Protein AF-A0A6N9HE34-F1 (afdb_monomer)

Solvent-accessible surface area (backbone atoms only — not comparable to full-atom values): 4486 Å² total; per-residue (Å²): 136,84,78,80,75,72,80,78,50,73,69,56,54,55,51,49,54,52,50,53,50,26,53,52,38,31,78,77,74,31,62,73,55,19,50,50,53,34,52,77,68,70,48,54,66,76,55,54,55,53,56,57,53,57,68,71,54,87,65,76,78,76,75,79,78,82,86,87,86,131

Secondary structure (DSSP, 8-state):
---------HHHHHHHHHHHHHHHHHHHH-HHHHHHHHHHTT--HHHHHHHHHHTT-SSSSSSSSSSS--

Organism: NCBI:txid2692179

Nearest PDB structures (foldseek):
  8b5l-assembly1_i  TM=5.377E-01  e=2.526E+00  Oryctolagus cuniculus
  8v84-assembly1_i  TM=4.844E-01  e=3.016E+00  Saccharomyces cerevisiae BY4741
  8cdl-assembly1_U  TM=5.137E-01  e=3.820E+00  Saccharomyces cerevisiae
  6d90-assembly1_i  TM=5.233E-01  e=3.820E+00  Oryctolagus cuniculus

Structure (mmCIF, N/CA/C/O backbone):
data_AF-A0A6N9HE34-F1
#
_entry.id   AF-A0A6N9HE34-F1
#
loop_
_atom_site.group_PDB
_atom_site.id
_atom_site.type_symbol
_atom_site.label_atom_id
_atom_site.label_alt_id
_atom_site.label_comp_id
_atom_site.label_asym_id
_atom_site.label_entity_id
_atom_site.label_seq_id
_atom_site.pdbx_PDB_ins_code
_atom_site.Cartn_x
_atom_site.Cartn_y
_atom_site.Cartn_z
_atom_site.occupancy
_atom_site.B_iso_or_equiv
_atom_site.auth_seq_id
_atom_site.auth_comp_id
_atom_site.auth_asym_id
_atom_site.auth_atom_id
_atom_site.pdbx_PDB_model_num
ATOM 1 N N . MET A 1 1 ? -23.518 -25.839 14.125 1.00 37.47 1 MET A N 1
ATOM 2 C CA . MET A 1 1 ? -22.313 -25.267 13.483 1.00 37.47 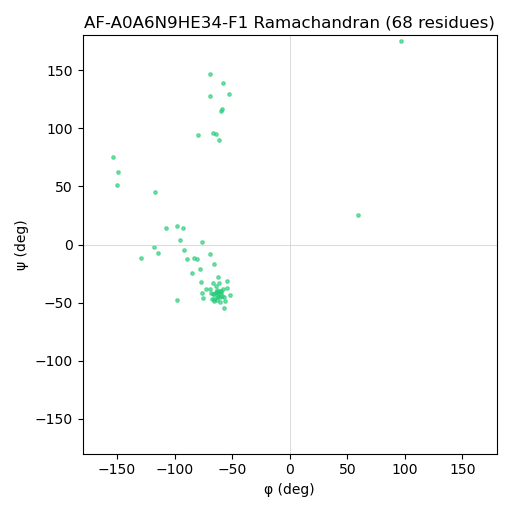1 MET A CA 1
ATOM 3 C C . MET A 1 1 ? -22.493 -23.758 13.492 1.00 37.47 1 MET A C 1
ATOM 5 O O . MET A 1 1 ? -22.844 -23.175 12.475 1.00 37.47 1 MET A O 1
ATOM 9 N N . ASP A 1 2 ? -22.350 -23.142 14.665 1.00 42.97 2 ASP A N 1
ATOM 10 C CA . ASP A 1 2 ? -22.506 -21.697 14.833 1.00 42.97 2 ASP A CA 1
ATOM 11 C C . ASP A 1 2 ? -21.222 -21.005 14.384 1.00 42.97 2 ASP A C 1
ATOM 13 O O . ASP A 1 2 ? -20.246 -20.898 15.129 1.00 42.97 2 ASP A O 1
ATOM 17 N N . GLN A 1 3 ? -21.200 -20.574 13.124 1.00 51.16 3 GLN A N 1
ATOM 18 C CA . GLN A 1 3 ? -20.204 -19.618 12.663 1.00 51.16 3 GLN A CA 1
ATOM 19 C C . GLN A 1 3 ? -20.481 -18.294 13.380 1.00 51.16 3 GLN A C 1
ATOM 21 O O . GLN A 1 3 ? -21.331 -17.515 12.958 1.00 51.16 3 GLN A O 1
ATOM 26 N N . LEU A 1 4 ? -19.773 -18.041 14.484 1.00 47.31 4 LEU A N 1
ATOM 27 C CA . LEU A 1 4 ? -19.675 -16.706 15.066 1.00 47.31 4 LEU A CA 1
ATOM 28 C C . LEU A 1 4 ? -19.023 -15.776 14.031 1.00 47.31 4 LEU A C 1
ATOM 30 O O . LEU A 1 4 ? -17.802 -15.608 13.995 1.00 47.31 4 LEU A O 1
ATOM 34 N N . THR A 1 5 ? -19.833 -15.139 13.192 1.00 57.50 5 THR A N 1
ATOM 35 C CA . THR A 1 5 ? -19.445 -13.925 12.479 1.00 57.50 5 THR A CA 1
ATOM 36 C C . THR A 1 5 ? -19.200 -12.849 13.526 1.00 57.50 5 THR A C 1
ATOM 38 O O . THR A 1 5 ? -20.131 -12.211 14.017 1.00 57.50 5 THR A O 1
ATOM 41 N N . LYS A 1 6 ? -17.934 -12.681 13.924 1.00 60.28 6 LYS A N 1
ATOM 42 C CA . LYS A 1 6 ? -17.513 -11.517 14.707 1.00 60.28 6 LYS A CA 1
ATOM 43 C C . LYS A 1 6 ? -17.971 -10.266 13.950 1.00 60.28 6 LYS A C 1
ATOM 45 O O . LYS A 1 6 ? -17.686 -10.178 12.755 1.00 60.28 6 LYS A O 1
ATOM 50 N N . PRO A 1 7 ? -18.660 -9.318 14.602 1.00 57.66 7 PRO A N 1
ATOM 51 C CA . PRO A 1 7 ? -19.049 -8.083 13.944 1.00 57.66 7 PRO A CA 1
ATOM 52 C C . PRO A 1 7 ? -17.779 -7.370 13.481 1.00 57.66 7 PRO A C 1
ATOM 54 O O . PRO A 1 7 ? -16.936 -7.000 14.301 1.00 57.66 7 PRO A O 1
ATOM 57 N N . THR A 1 8 ? -17.624 -7.236 12.165 1.00 58.38 8 THR A N 1
ATOM 58 C CA . THR A 1 8 ? -16.544 -6.466 11.548 1.00 58.38 8 THR A CA 1
ATOM 59 C C . THR A 1 8 ? -16.656 -5.039 12.066 1.00 58.38 8 THR A C 1
ATOM 61 O O . THR A 1 8 ? -17.690 -4.388 11.877 1.00 58.38 8 THR A O 1
ATOM 64 N N . ARG A 1 9 ? -15.643 -4.558 12.791 1.00 63.47 9 ARG A N 1
ATOM 65 C CA . ARG A 1 9 ? -15.693 -3.201 13.335 1.00 63.47 9 ARG A CA 1
ATOM 66 C C . ARG A 1 9 ? -15.599 -2.227 12.167 1.00 63.47 9 ARG A C 1
ATOM 68 O O . ARG A 1 9 ? -14.931 -2.487 11.172 1.00 63.47 9 ARG A O 1
ATOM 75 N N . ARG A 1 10 ? -16.268 -1.081 12.276 1.00 61.97 10 ARG A N 1
ATOM 76 C CA . ARG A 1 10 ? -16.256 -0.033 11.237 1.00 61.97 10 ARG A CA 1
ATOM 77 C C . ARG A 1 10 ? -14.828 0.412 10.873 1.00 61.97 10 ARG A C 1
ATOM 79 O O . ARG A 1 10 ? -14.548 0.743 9.727 1.00 61.97 10 ARG A O 1
ATOM 86 N N . GLU A 1 11 ? -13.938 0.357 11.858 1.00 63.91 11 GLU A N 1
ATOM 87 C CA . GLU A 1 11 ? -12.497 0.607 11.749 1.00 63.91 11 GLU A CA 1
ATOM 88 C C . GLU A 1 11 ? -11.784 -0.424 10.851 1.00 63.91 11 GLU A C 1
ATOM 90 O O . GLU A 1 11 ? -10.894 -0.062 10.078 1.00 63.91 11 GLU A O 1
ATOM 95 N N . ASP A 1 12 ? -12.219 -1.687 10.881 1.00 68.81 12 ASP A N 1
ATOM 96 C CA . ASP A 1 12 ? -11.669 -2.761 10.046 1.00 68.81 12 ASP A CA 1
ATOM 97 C C . ASP A 1 12 ? -12.037 -2.551 8.569 1.00 68.81 12 ASP A C 1
ATOM 99 O O . ASP A 1 12 ? -11.206 -2.757 7.685 1.00 68.81 12 ASP A O 1
ATOM 103 N N . LEU A 1 13 ? -13.262 -2.080 8.296 1.00 71.88 13 LEU A N 1
ATOM 104 C CA . LEU A 1 13 ? -13.731 -1.774 6.937 1.00 71.88 13 LEU A CA 1
ATOM 105 C C . LEU A 1 13 ? -12.955 -0.608 6.318 1.00 71.88 13 LEU A C 1
ATOM 107 O O . LEU A 1 13 ? -12.458 -0.724 5.200 1.00 71.88 13 LEU A O 1
ATOM 111 N N . TRP A 1 14 ? -12.778 0.482 7.070 1.00 72.00 14 TRP A N 1
ATOM 112 C CA . TRP A 1 14 ? -11.996 1.635 6.612 1.00 72.00 14 TRP A CA 1
ATOM 113 C C . TRP A 1 14 ? -10.543 1.251 6.304 1.00 72.00 14 TRP A C 1
ATOM 115 O O . TRP A 1 14 ? -9.943 1.711 5.324 1.00 72.00 14 TRP A O 1
ATOM 125 N N . THR A 1 15 ? -9.969 0.385 7.141 1.00 81.44 15 THR A N 1
ATOM 126 C CA . THR A 1 15 ? -8.609 -0.125 6.951 1.00 81.44 15 THR A CA 1
ATOM 127 C C . THR A 1 15 ? -8.521 -0.985 5.690 1.00 81.44 15 THR A C 1
ATOM 129 O O . THR A 1 15 ? -7.587 -0.816 4.905 1.00 81.44 15 THR A O 1
ATOM 132 N N . ALA A 1 16 ? -9.509 -1.850 5.443 1.00 86.50 16 ALA A N 1
ATOM 133 C CA . ALA A 1 16 ? -9.568 -2.688 4.248 1.00 86.50 16 ALA A CA 1
ATOM 134 C C . ALA A 1 16 ? -9.683 -1.866 2.953 1.00 86.50 16 ALA A C 1
ATOM 136 O O . ALA A 1 16 ? -8.934 -2.113 2.008 1.00 86.50 16 ALA A O 1
ATOM 137 N N . GLU A 1 17 ? -10.552 -0.853 2.918 1.00 88.81 17 GLU A N 1
ATOM 138 C CA . GL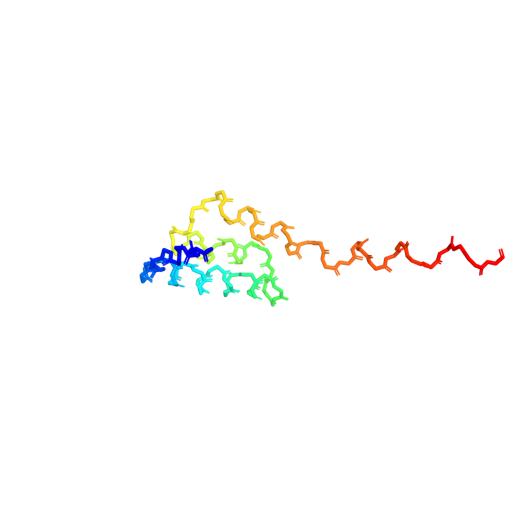U A 1 17 ? -10.703 0.041 1.760 1.00 88.81 17 GLU A CA 1
ATOM 139 C C . GLU A 1 17 ? -9.412 0.814 1.467 1.00 88.81 17 GLU A C 1
ATOM 141 O O . GLU A 1 17 ? -8.955 0.87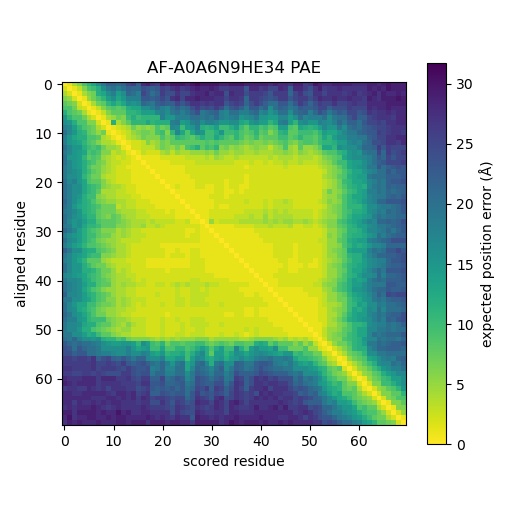6 0.322 1.00 88.81 17 GLU A O 1
ATOM 146 N N . THR A 1 18 ? -8.775 1.345 2.515 1.00 92.06 18 THR A N 1
ATOM 147 C CA . THR A 1 18 ? -7.498 2.063 2.402 1.00 92.06 18 THR A CA 1
ATOM 148 C C . THR A 1 18 ? -6.405 1.154 1.832 1.00 92.06 18 THR A C 1
ATOM 150 O O . THR A 1 18 ? -5.671 1.549 0.922 1.00 92.06 18 THR A O 1
ATOM 153 N N . VAL A 1 19 ? -6.311 -0.081 2.330 1.00 91.88 19 VAL A N 1
ATOM 154 C CA . VAL A 1 19 ? -5.356 -1.087 1.847 1.00 91.88 19 VAL A CA 1
ATOM 155 C C . VAL A 1 19 ? -5.626 -1.452 0.387 1.00 91.88 19 VAL A C 1
ATOM 157 O O . VAL A 1 19 ? -4.699 -1.437 -0.425 1.00 91.88 19 VAL A O 1
ATOM 160 N N . GLN A 1 20 ? -6.883 -1.721 0.032 1.00 91.62 20 GLN A N 1
ATOM 161 C CA . GLN A 1 20 ? -7.283 -2.076 -1.330 1.00 91.62 20 GLN A CA 1
ATOM 162 C C . GLN A 1 20 ? -6.938 -0.963 -2.329 1.00 91.62 20 GLN A C 1
ATOM 164 O O . GLN A 1 20 ? -6.428 -1.232 -3.424 1.00 91.62 20 GLN A O 1
ATOM 169 N N . TYR A 1 21 ? -7.163 0.294 -1.945 1.00 92.75 21 TYR A N 1
ATOM 170 C CA . TYR A 1 21 ? -6.791 1.435 -2.771 1.00 92.75 21 TYR A CA 1
ATOM 171 C C . TYR A 1 21 ? -5.271 1.562 -2.918 1.00 92.75 21 TYR A C 1
ATOM 173 O O . TYR A 1 21 ? -4.790 1.747 -4.032 1.00 92.75 21 TYR A O 1
ATOM 181 N N . GLY A 1 22 ? -4.491 1.371 -1.848 1.00 93.25 22 GLY A N 1
ATOM 182 C CA . GLY A 1 22 ? -3.024 1.366 -1.935 1.00 93.25 22 GLY A CA 1
ATOM 183 C C . GLY A 1 22 ? -2.470 0.267 -2.851 1.00 93.25 22 GLY A C 1
ATOM 184 O O . GLY A 1 22 ? -1.561 0.521 -3.641 1.00 93.25 22 GLY A O 1
ATOM 185 N N . VAL A 1 23 ? -3.055 -0.935 -2.820 1.00 91.44 23 VAL A N 1
ATOM 186 C CA . VAL A 1 23 ? -2.708 -2.025 -3.753 1.00 91.44 23 VAL A CA 1
ATOM 187 C C . VAL A 1 23 ? -3.031 -1.640 -5.199 1.00 91.44 23 VAL A C 1
ATOM 189 O O . VAL A 1 23 ? -2.245 -1.925 -6.102 1.00 91.44 23 VAL A O 1
ATOM 192 N N . THR A 1 24 ? -4.148 -0.949 -5.420 1.00 91.44 24 THR A N 1
ATOM 193 C CA . THR A 1 24 ? -4.534 -0.446 -6.746 1.00 91.44 24 THR A CA 1
ATOM 194 C C . THR A 1 24 ? -3.595 0.667 -7.216 1.00 91.44 24 THR A C 1
ATOM 196 O O . THR A 1 24 ? -3.142 0.653 -8.354 1.00 91.44 24 THR A O 1
ATOM 199 N N . LEU A 1 25 ? -3.211 1.597 -6.338 1.00 91.25 25 LEU A N 1
ATOM 200 C CA . LEU A 1 25 ? -2.231 2.636 -6.663 1.00 91.25 25 LEU A CA 1
ATOM 201 C C . LEU A 1 25 ? -0.901 2.034 -7.113 1.00 91.25 25 LEU A C 1
ATOM 203 O O . LEU A 1 25 ? -0.307 2.525 -8.070 1.00 91.25 25 LEU A O 1
ATOM 207 N N . ARG A 1 26 ? -0.458 0.933 -6.495 1.00 91.25 26 ARG A N 1
ATOM 208 C CA . ARG A 1 26 ? 0.792 0.267 -6.884 1.00 91.25 26 ARG A CA 1
ATOM 209 C C . ARG A 1 26 ? 0.823 -0.095 -8.370 1.00 91.25 26 ARG A C 1
ATOM 211 O O . ARG A 1 26 ? 1.886 -0.002 -8.977 1.00 91.25 26 ARG A O 1
ATOM 218 N N . THR A 1 27 ? -0.301 -0.512 -8.956 1.00 86.94 27 THR A N 1
ATOM 219 C CA . THR A 1 27 ? -0.352 -0.914 -10.373 1.00 86.94 27 THR A CA 1
ATOM 220 C C . THR A 1 27 ? -0.376 0.270 -11.338 1.00 86.94 27 THR A C 1
ATOM 222 O O . THR A 1 27 ? -0.007 0.095 -12.495 1.00 86.94 27 THR A O 1
ATOM 225 N N . ILE A 1 28 ? -0.775 1.459 -10.875 1.00 90.69 28 ILE A N 1
ATOM 226 C CA . ILE A 1 28 ? -0.925 2.663 -11.705 1.00 90.69 28 ILE A CA 1
ATOM 227 C C . ILE A 1 28 ? 0.306 3.569 -11.595 1.00 90.69 28 ILE A C 1
ATOM 229 O O . ILE A 1 28 ? 0.824 4.028 -12.609 1.00 90.69 28 ILE A O 1
ATOM 233 N N . ILE A 1 29 ? 0.768 3.833 -10.370 1.00 91.62 29 ILE A N 1
ATOM 234 C CA . ILE A 1 29 ? 1.804 4.837 -10.074 1.00 91.62 29 ILE A CA 1
ATOM 235 C C . ILE A 1 29 ? 3.079 4.251 -9.452 1.00 91.62 29 ILE A C 1
ATOM 237 O O . ILE A 1 29 ? 4.039 4.982 -9.240 1.00 91.62 29 ILE A O 1
ATOM 241 N N . GLY A 1 30 ? 3.118 2.940 -9.193 1.00 89.00 30 GLY A N 1
ATOM 242 C CA . GLY A 1 30 ? 4.311 2.240 -8.711 1.00 89.00 30 GLY A CA 1
ATOM 243 C C . GLY A 1 30 ? 4.383 2.037 -7.193 1.00 89.00 30 GLY A C 1
ATOM 244 O O . GLY A 1 30 ? 3.526 2.465 -6.418 1.00 89.00 30 GLY A O 1
ATOM 245 N N . LEU A 1 31 ? 5.417 1.302 -6.766 1.00 91.38 31 LEU A N 1
ATOM 246 C CA . LEU A 1 31 ? 5.559 0.798 -5.395 1.00 91.38 31 LEU A CA 1
ATOM 247 C C . LEU A 1 31 ? 5.788 1.905 -4.356 1.00 91.38 31 LEU A C 1
ATOM 249 O O . LEU A 1 31 ? 5.133 1.895 -3.314 1.00 91.38 31 LEU A O 1
ATOM 253 N N . 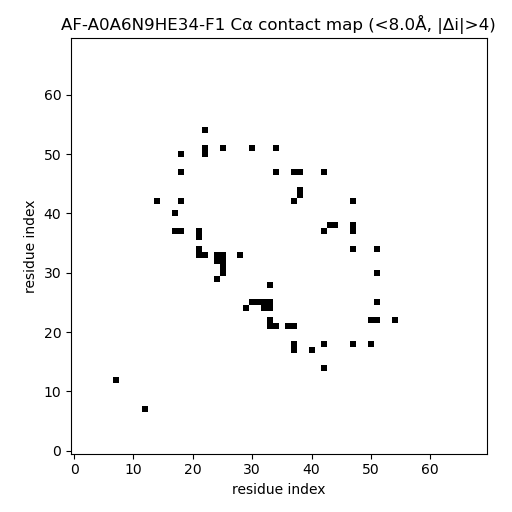ALA A 1 32 ? 6.697 2.845 -4.619 1.00 92.56 32 ALA A N 1
ATOM 254 C CA . ALA A 1 32 ? 7.104 3.843 -3.627 1.00 92.56 32 ALA A CA 1
ATOM 255 C C . ALA A 1 32 ? 5.962 4.815 -3.268 1.00 92.56 32 ALA A C 1
ATOM 257 O O . ALA A 1 32 ? 5.841 5.279 -2.133 1.00 92.56 32 ALA A O 1
ATOM 258 N N . GLU A 1 33 ? 5.102 5.116 -4.230 1.00 93.38 33 GLU A N 1
ATOM 259 C CA . GLU A 1 33 ? 3.958 6.008 -4.118 1.00 93.38 33 GLU A CA 1
ATOM 260 C C . GLU A 1 33 ? 2.813 5.313 -3.376 1.00 93.38 33 GLU A C 1
ATOM 262 O O . GLU A 1 33 ? 2.208 5.904 -2.480 1.00 93.38 33 GLU A O 1
ATOM 267 N N . ALA A 1 34 ? 2.572 4.033 -3.674 1.00 94.06 34 ALA A N 1
ATOM 268 C CA . ALA A 1 34 ? 1.633 3.200 -2.930 1.00 94.06 34 ALA A CA 1
ATOM 269 C C . ALA A 1 34 ? 2.050 3.025 -1.459 1.00 94.06 34 ALA A C 1
ATOM 271 O O . ALA A 1 34 ? 1.213 3.136 -0.561 1.00 94.06 34 ALA A O 1
ATOM 272 N N . GLN A 1 35 ? 3.346 2.814 -1.199 1.00 94.31 35 GLN A N 1
ATOM 273 C CA . GLN A 1 35 ? 3.901 2.769 0.158 1.00 94.31 35 GLN A CA 1
ATOM 274 C C . GLN A 1 35 ? 3.683 4.095 0.892 1.00 94.31 35 GLN A C 1
ATOM 276 O O . GLN A 1 35 ? 3.149 4.094 2.001 1.00 94.31 35 GLN A O 1
ATOM 281 N N . ARG A 1 36 ? 4.032 5.229 0.266 1.00 95.50 36 ARG A N 1
ATOM 282 C CA . ARG A 1 36 ? 3.813 6.567 0.843 1.00 95.50 36 ARG A CA 1
ATOM 283 C C . ARG A 1 36 ? 2.348 6.813 1.186 1.00 95.50 36 ARG A C 1
ATOM 285 O O . ARG A 1 36 ? 2.062 7.281 2.287 1.00 95.50 36 ARG A O 1
ATOM 292 N N . TYR A 1 37 ? 1.431 6.463 0.284 1.00 95.56 37 TYR A N 1
ATOM 293 C CA . TYR A 1 37 ? -0.003 6.584 0.533 1.00 95.56 37 TYR A CA 1
ATOM 294 C C . TYR A 1 37 ? -0.421 5.796 1.782 1.00 95.56 37 TYR A C 1
ATOM 296 O O . TYR A 1 37 ? -0.977 6.381 2.710 1.00 95.56 37 TYR A O 1
ATOM 304 N N . LEU A 1 38 ? -0.110 4.499 1.855 1.00 94.31 38 LEU A N 1
ATOM 305 C CA . LEU A 1 38 ? -0.538 3.655 2.976 1.00 94.31 38 LEU A CA 1
ATOM 306 C C . LEU A 1 38 ? 0.055 4.111 4.316 1.00 94.31 38 LEU A C 1
ATOM 308 O O . LEU A 1 38 ? -0.664 4.175 5.315 1.00 94.31 38 LEU A O 1
ATOM 312 N N . LEU A 1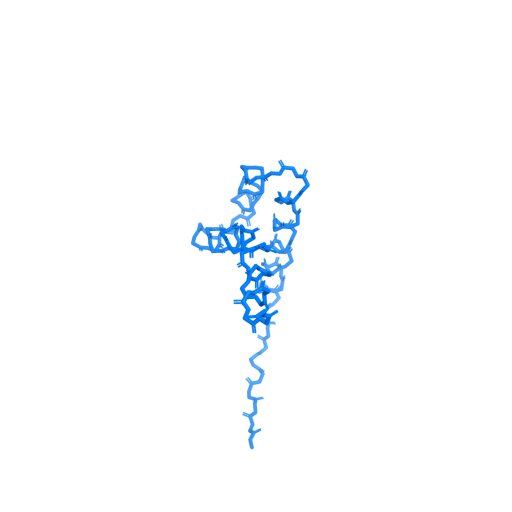 39 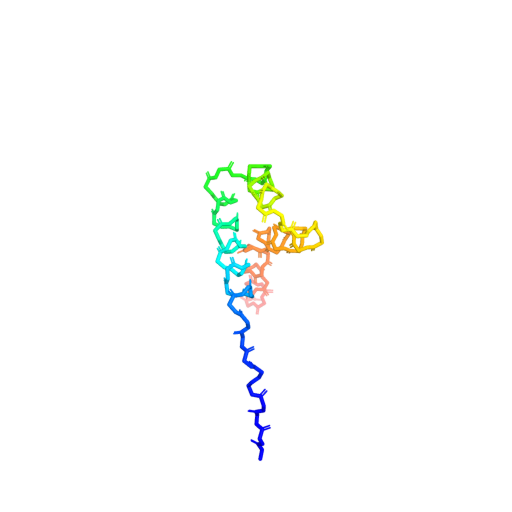? 1.330 4.506 4.329 1.00 94.06 39 LEU A N 1
ATOM 313 C CA . LEU A 1 39 ? 1.983 5.037 5.528 1.00 94.06 39 LEU A CA 1
ATOM 314 C C . LEU A 1 39 ? 1.339 6.354 5.992 1.00 94.06 39 LEU A C 1
ATOM 316 O O . LEU A 1 39 ? 1.087 6.522 7.183 1.00 94.06 39 LEU A O 1
ATOM 320 N N . SER A 1 40 ? 0.985 7.254 5.066 1.00 95.62 40 SER A N 1
ATOM 321 C CA . SER A 1 40 ? 0.283 8.510 5.396 1.00 95.62 40 SER A CA 1
ATOM 322 C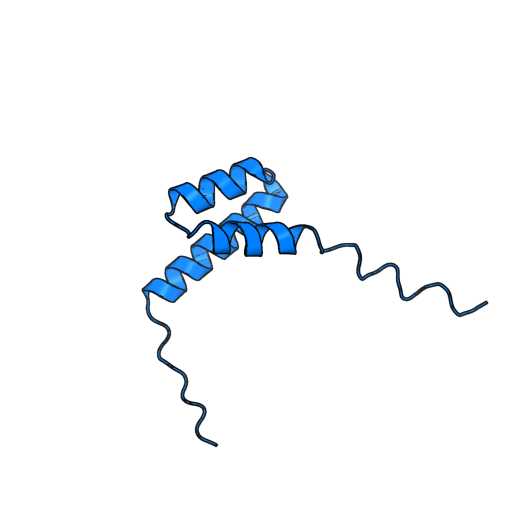 C . SER A 1 40 ? -1.136 8.310 5.943 1.00 95.62 40 SER A C 1
ATOM 324 O O . SER A 1 40 ? -1.702 9.215 6.552 1.00 95.62 40 SER A O 1
ATOM 326 N N . ARG A 1 41 ? -1.716 7.120 5.744 1.00 93.12 41 ARG A N 1
ATOM 327 C CA . ARG A 1 41 ? -3.034 6.726 6.261 1.00 93.12 41 ARG A CA 1
ATOM 328 C C . ARG A 1 41 ? -2.935 5.898 7.543 1.00 93.12 41 ARG A C 1
ATOM 330 O O . ARG A 1 41 ? -3.911 5.259 7.924 1.00 93.12 41 ARG A O 1
ATOM 337 N N . CYS A 1 42 ? -1.771 5.914 8.195 1.00 92.44 42 CYS A N 1
ATOM 338 C CA . CYS A 1 42 ? -1.489 5.188 9.432 1.00 92.44 42 CYS A CA 1
ATOM 339 C C . CYS A 1 42 ? -1.666 3.665 9.311 1.00 92.44 42 CYS A C 1
ATOM 341 O O . CYS A 1 42 ? -1.908 2.989 10.311 1.00 92.44 42 CYS A O 1
ATOM 343 N N . VAL A 1 43 ? -1.536 3.106 8.102 1.00 89.81 43 VAL A N 1
ATOM 344 C CA . VAL A 1 43 ? -1.535 1.652 7.928 1.00 89.81 43 VAL A CA 1
ATOM 345 C C . VAL A 1 43 ? -0.235 1.104 8.526 1.00 89.81 43 VAL A C 1
ATOM 347 O O . VAL A 1 43 ? 0.844 1.589 8.175 1.00 89.81 43 VAL A O 1
ATOM 350 N N . PRO A 1 44 ? -0.296 0.099 9.418 1.00 90.44 44 PRO A N 1
ATOM 351 C CA . PRO A 1 44 ? 0.899 -0.448 10.043 1.00 90.44 44 PRO A CA 1
ATOM 352 C C . PRO A 1 44 ? 1.900 -0.975 9.012 1.00 90.44 44 PRO A C 1
ATOM 354 O O . PRO A 1 44 ? 1.514 -1.667 8.069 1.00 90.44 44 PRO A O 1
ATOM 357 N N . LEU A 1 45 ? 3.193 -0.715 9.230 1.00 88.56 45 LEU A N 1
ATOM 358 C CA . LEU A 1 45 ? 4.262 -1.076 8.290 1.00 88.56 45 LEU A CA 1
ATOM 359 C C . LEU A 1 45 ? 4.219 -2.560 7.880 1.00 88.56 45 LEU A C 1
ATOM 361 O O . LEU A 1 45 ? 4.271 -2.868 6.695 1.00 88.56 45 LEU A O 1
ATOM 365 N N . HIS A 1 46 ? 4.003 -3.466 8.838 1.00 88.25 46 HIS A N 1
ATOM 366 C CA . HIS A 1 46 ? 3.904 -4.906 8.572 1.00 88.25 46 HIS A CA 1
ATOM 367 C C . HIS A 1 46 ? 2.727 -5.287 7.649 1.00 88.25 46 HIS A C 1
ATOM 369 O O . HIS A 1 46 ? 2.784 -6.300 6.951 1.00 88.25 46 HIS A O 1
ATOM 375 N N . VAL A 1 47 ? 1.644 -4.498 7.636 1.00 89.00 47 VAL A N 1
ATOM 376 C CA . VAL A 1 47 ? 0.526 -4.673 6.696 1.00 89.00 47 VAL A CA 1
ATOM 377 C C . VAL A 1 47 ? 0.939 -4.172 5.319 1.00 89.00 47 VAL A C 1
ATOM 379 O O . VAL A 1 47 ? 0.734 -4.887 4.344 1.00 89.00 47 VAL A O 1
ATOM 382 N N . VAL A 1 48 ? 1.566 -2.993 5.239 1.00 91.50 48 VAL A N 1
ATOM 383 C CA . VAL A 1 48 ? 2.066 -2.403 3.983 1.00 91.50 48 VAL A CA 1
ATOM 384 C C . VAL A 1 48 ? 3.027 -3.355 3.267 1.00 91.50 48 VAL A C 1
ATOM 386 O O . VAL A 1 48 ? 2.845 -3.642 2.084 1.00 91.50 48 VAL A O 1
ATOM 389 N N . GLU A 1 49 ? 4.004 -3.900 3.989 1.00 89.44 49 GLU A N 1
ATOM 390 C CA . GLU A 1 49 ? 4.965 -4.874 3.462 1.00 89.44 49 GLU A CA 1
ATOM 391 C C . GLU A 1 49 ? 4.263 -6.127 2.932 1.00 89.44 49 GLU A C 1
ATOM 393 O O . GLU A 1 49 ? 4.558 -6.593 1.830 1.00 89.44 49 GLU A O 1
ATOM 398 N N . ARG A 1 50 ? 3.278 -6.650 3.672 1.00 87.94 50 ARG A N 1
ATOM 399 C CA . ARG A 1 50 ? 2.526 -7.845 3.271 1.00 87.94 50 ARG A CA 1
ATOM 400 C C . ARG A 1 50 ? 1.689 -7.610 2.014 1.00 87.94 50 ARG A C 1
ATOM 402 O O . ARG A 1 50 ? 1.724 -8.424 1.100 1.00 87.94 50 ARG A O 1
ATOM 409 N N . VAL A 1 51 ? 0.927 -6.523 1.950 1.00 89.31 51 VAL A N 1
ATOM 410 C CA . VAL A 1 51 ? -0.043 -6.311 0.859 1.00 89.31 51 VAL A CA 1
ATOM 411 C C . VAL A 1 51 ? 0.630 -5.876 -0.440 1.00 89.31 51 VAL A C 1
ATOM 413 O O . VAL A 1 51 ? 0.183 -6.255 -1.522 1.00 89.31 51 VAL A O 1
ATOM 416 N N . LEU A 1 52 ? 1.738 -5.137 -0.355 1.00 87.75 52 LEU A N 1
ATOM 417 C CA . LEU A 1 52 ? 2.468 -4.690 -1.539 1.00 87.75 52 LEU A CA 1
ATOM 418 C C . LEU A 1 52 ? 3.464 -5.736 -2.067 1.00 87.75 52 LEU A C 1
ATOM 420 O O . LEU A 1 52 ? 3.729 -5.730 -3.270 1.00 87.75 52 LEU A O 1
ATOM 424 N N . SER A 1 53 ? 3.949 -6.662 -1.228 1.00 81.69 53 SER A N 1
ATOM 425 C CA . SER A 1 53 ? 4.771 -7.806 -1.672 1.00 81.69 53 SER A CA 1
ATOM 426 C C . SER A 1 53 ? 3.955 -8.874 -2.407 1.00 81.69 53 SER A C 1
ATOM 428 O O . SER A 1 53 ? 4.400 -9.396 -3.427 1.00 81.69 53 SER A O 1
ATOM 430 N N . VAL A 1 54 ? 2.723 -9.162 -1.970 1.00 66.62 54 VAL A N 1
ATOM 431 C CA . VAL A 1 54 ? 1.821 -10.102 -2.670 1.00 66.62 54 VAL A CA 1
ATOM 432 C C . VAL A 1 54 ? 1.492 -9.609 -4.083 1.00 66.62 54 VAL A C 1
ATOM 434 O O . VAL A 1 54 ? 1.391 -10.399 -5.020 1.00 66.62 54 VAL A O 1
ATOM 437 N N . ALA A 1 55 ? 1.411 -8.294 -4.277 1.00 58.31 55 ALA A N 1
ATOM 438 C CA . ALA A 1 55 ? 1.151 -7.703 -5.582 1.00 58.31 55 ALA A CA 1
ATOM 439 C C . ALA A 1 55 ? 2.328 -7.854 -6.585 1.00 58.31 55 ALA A C 1
ATOM 441 O O . ALA A 1 55 ? 2.161 -7.555 -7.772 1.00 58.31 55 ALA A O 1
ATOM 442 N N . GLU A 1 56 ? 3.509 -8.333 -6.166 1.00 56.22 56 GLU A N 1
ATOM 443 C CA . GLU A 1 56 ? 4.599 -8.771 -7.064 1.00 56.22 56 GLU A CA 1
ATOM 444 C C . GLU A 1 56 ? 4.397 -10.185 -7.625 1.00 56.22 56 GLU A C 1
ATOM 446 O O . GLU A 1 56 ? 5.049 -10.563 -8.601 1.00 56.22 56 GLU A O 1
ATOM 451 N N . GLN A 1 57 ? 3.446 -10.957 -7.091 1.00 52.62 57 GLN A N 1
ATOM 452 C CA . GLN A 1 57 ? 3.199 -12.337 -7.509 1.00 52.62 57 GLN A CA 1
ATOM 453 C C . GLN A 1 57 ? 2.144 -12.587 -8.616 1.00 52.62 57 GLN A C 1
ATOM 455 O O . GLN A 1 57 ? 1.827 -13.757 -8.829 1.00 52.62 57 GLN A O 1
ATOM 460 N N . PRO A 1 58 ? 1.621 -11.628 -9.415 1.00 52.09 58 PRO A N 1
ATOM 461 C CA . PRO A 1 58 ? 0.561 -11.961 -10.370 1.00 52.09 58 PRO A CA 1
ATOM 462 C C . PRO A 1 58 ? 1.041 -12.709 -11.632 1.00 52.09 58 PRO A C 1
ATOM 464 O O . PRO A 1 58 ? 0.224 -12.983 -12.503 1.00 52.09 58 PRO A O 1
ATOM 467 N N . ARG A 1 59 ? 2.336 -13.051 -11.782 1.00 51.56 59 ARG A N 1
ATOM 468 C CA . ARG A 1 59 ? 2.854 -13.687 -13.020 1.00 51.56 59 ARG A CA 1
ATOM 469 C C . ARG A 1 59 ? 3.683 -14.963 -12.874 1.00 51.56 59 ARG A C 1
ATOM 471 O O . ARG A 1 59 ? 3.897 -15.633 -13.877 1.00 51.56 59 ARG A O 1
ATOM 478 N N . ARG A 1 60 ? 4.128 -15.363 -11.677 1.00 50.22 60 ARG A N 1
ATOM 479 C CA . ARG A 1 60 ? 4.955 -16.587 -11.541 1.00 50.22 60 ARG A CA 1
ATOM 480 C C . ARG A 1 60 ? 4.157 -17.891 -11.469 1.00 50.22 60 ARG A C 1
ATOM 482 O O . ARG A 1 60 ? 4.745 -18.955 -11.615 1.00 50.22 60 ARG A O 1
ATOM 489 N N . MET A 1 61 ? 2.837 -17.830 -11.289 1.00 47.69 61 MET A N 1
ATOM 490 C CA . MET A 1 61 ? 2.000 -19.033 -11.191 1.00 47.69 61 MET A CA 1
ATOM 491 C C . MET A 1 61 ? 1.453 -19.550 -12.531 1.00 47.69 61 ME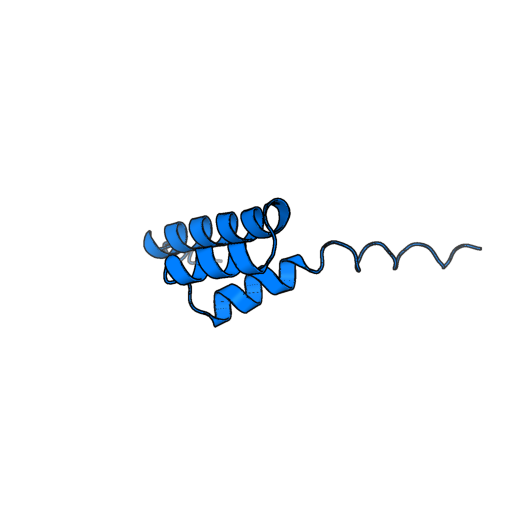T A C 1
ATOM 493 O O . MET A 1 61 ? 1.004 -20.688 -12.582 1.00 47.69 61 MET A O 1
ATOM 497 N N . LEU A 1 62 ? 1.545 -18.782 -13.625 1.00 50.81 62 LEU A N 1
ATOM 498 C CA . LEU A 1 62 ? 1.036 -19.205 -14.941 1.00 50.81 62 LEU A CA 1
ATOM 499 C C . LEU A 1 62 ? 2.073 -19.916 -15.833 1.00 50.81 62 LEU A C 1
ATOM 501 O O . LEU A 1 62 ? 1.707 -20.428 -16.879 1.00 50.81 62 LEU A O 1
ATOM 505 N N . GLN A 1 63 ? 3.345 -20.013 -15.431 1.00 47.66 63 GLN A N 1
ATOM 506 C CA . GLN A 1 63 ? 4.394 -20.669 -16.239 1.00 47.66 63 GLN A CA 1
ATOM 507 C C . GLN A 1 63 ? 4.654 -22.143 -15.889 1.00 47.66 63 GLN A C 1
ATOM 509 O O . GLN A 1 63 ? 5.568 -22.750 -16.438 1.00 47.66 63 GLN A O 1
ATOM 514 N N . ARG A 1 64 ? 3.883 -22.743 -14.972 1.00 48.44 64 ARG A N 1
ATOM 515 C CA . ARG A 1 64 ? 4.153 -24.105 -14.473 1.00 48.44 64 ARG A CA 1
ATOM 516 C C . ARG A 1 64 ? 3.178 -25.182 -14.967 1.00 48.44 64 ARG A C 1
ATOM 518 O O . ARG A 1 64 ? 3.176 -26.268 -14.401 1.00 48.44 64 ARG A O 1
ATOM 525 N N . ILE A 1 65 ? 2.373 -24.888 -15.996 1.00 54.97 65 ILE A N 1
ATOM 526 C CA . ILE A 1 65 ? 1.392 -25.833 -16.573 1.00 54.97 65 ILE A CA 1
ATOM 527 C C . ILE A 1 65 ? 1.729 -26.248 -18.024 1.00 54.97 65 ILE A C 1
ATOM 529 O O . ILE A 1 65 ? 1.151 -27.203 -18.521 1.00 54.97 65 ILE A O 1
ATOM 533 N N . GLU A 1 66 ? 2.723 -25.653 -18.692 1.00 51.34 66 GLU A N 1
ATOM 534 C CA . GLU A 1 66 ? 2.988 -25.948 -20.115 1.00 51.34 66 GLU A CA 1
ATOM 535 C C . GLU A 1 66 ? 4.359 -26.576 -20.412 1.00 51.34 66 GLU A C 1
ATOM 537 O O . GLU A 1 66 ? 4.997 -26.158 -21.361 1.00 51.34 66 GLU A O 1
ATOM 542 N N . ILE A 1 67 ? 4.852 -27.576 -19.665 1.00 56.81 67 ILE A N 1
ATOM 543 C CA . ILE A 1 67 ? 5.916 -28.465 -20.200 1.00 56.81 67 ILE A CA 1
ATOM 544 C C . ILE A 1 67 ? 5.808 -29.887 -19.613 1.00 56.81 67 ILE A C 1
ATOM 546 O O . ILE A 1 67 ? 6.713 -30.358 -18.931 1.00 56.81 67 ILE A O 1
ATOM 550 N N . THR A 1 68 ? 4.701 -30.587 -19.874 1.00 49.69 68 THR A N 1
ATOM 551 C CA . THR A 1 68 ? 4.669 -32.064 -19.788 1.00 49.69 68 THR A CA 1
ATOM 552 C C . THR A 1 68 ? 3.648 -32.654 -20.765 1.00 49.69 68 THR A C 1
ATOM 554 O O . THR A 1 68 ? 2.763 -33.413 -20.385 1.00 49.69 68 THR A O 1
ATOM 557 N N . ALA A 1 69 ? 3.723 -32.264 -22.035 1.00 47.16 69 ALA A N 1
ATOM 558 C CA . ALA A 1 69 ? 3.001 -32.937 -23.114 1.00 47.16 69 ALA A CA 1
ATOM 559 C C . ALA A 1 69 ? 3.752 -32.735 -24.438 1.00 47.16 69 ALA A C 1
ATOM 561 O O . ALA A 1 69 ? 3.369 -31.905 -25.259 1.00 47.16 69 ALA A O 1
ATOM 562 N N . ALA A 1 70 ? 4.858 -33.457 -24.601 1.00 41.78 70 ALA A N 1
ATOM 563 C CA . ALA A 1 70 ? 5.488 -33.750 -25.885 1.00 41.78 70 ALA A CA 1
ATOM 564 C C . ALA A 1 70 ? 6.168 -35.117 -25.775 1.00 41.78 70 ALA A C 1
ATOM 566 O O . ALA A 1 70 ? 6.821 -35.344 -24.729 1.00 41.78 70 ALA A O 1
#

pLDDT: mean 74.87, std 18.9, range [37.47, 95.62]

Foldseek 3Di:
DDPPPPPCDPVNVVLVVQLVVLLVCCVVPHLVVSLVSCVVVVNDPVSSCVSNVVSVPPPPVVPPPPPDDD

Radius of gyration: 17.03 Å; Cα contacts (8 Å, |Δi|>4): 34; chains: 1; bounding box: 30×42×41 Å

Sequence (70 aa):
MDQLTKPTRREDLWTAETVQYGVTLRTIIGLAE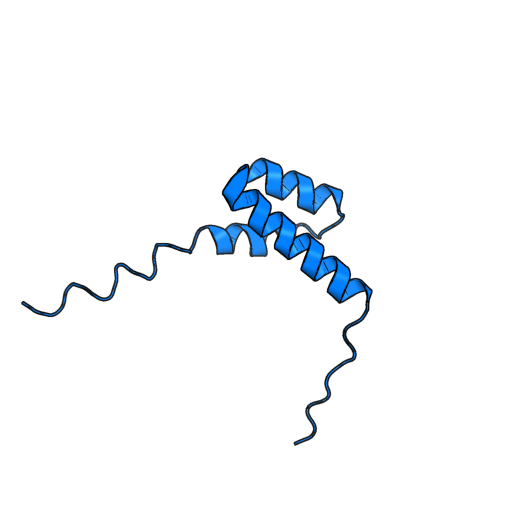AQRYLLSRCVPLHVVERVLSVAEQPRRMLQRIEITAA

Mean predicted aligned error: 11.83 Å